Protein AF-A0A662SHD1-F1 (afdb_monomer_lite)

pLDDT: mean 89.45, std 15.89, range [46.72, 98.62]

Structure (mmCIF, N/CA/C/O backbone):
data_AF-A0A662SHD1-F1
#
_entry.id   AF-A0A662SHD1-F1
#
loop_
_atom_site.group_PDB
_atom_site.id
_atom_site.type_symbol
_atom_site.label_atom_id
_atom_site.label_alt_id
_atom_site.label_comp_id
_atom_site.label_asym_id
_atom_site.label_entity_id
_atom_site.label_seq_id
_atom_site.pdbx_PDB_ins_code
_atom_site.Cartn_x
_atom_site.Cartn_y
_atom_site.Cartn_z
_atom_site.occupancy
_atom_site.B_iso_or_equiv
_atom_site.auth_seq_id
_atom_site.auth_comp_id
_atom_site.auth_asym_id
_atom_site.auth_atom_id
_atom_site.pdbx_PDB_model_num
ATOM 1 N N . MET A 1 1 ? -40.398 0.475 12.967 1.00 49.12 1 MET A N 1
ATOM 2 C CA . MET A 1 1 ? -39.386 1.292 12.266 1.00 49.12 1 MET A CA 1
ATOM 3 C C . MET A 1 1 ? -38.005 0.683 12.532 1.00 49.12 1 MET A C 1
ATOM 5 O O . MET A 1 1 ? -37.449 0.923 13.593 1.00 49.12 1 MET A O 1
ATOM 9 N N . LYS A 1 2 ? -37.492 -0.208 11.668 1.00 46.72 2 LYS A N 1
ATOM 10 C CA . LYS A 1 2 ? -36.130 -0.761 11.818 1.00 46.72 2 LYS A CA 1
ATOM 11 C C . LYS A 1 2 ? -35.163 0.180 11.100 1.00 46.72 2 LYS A C 1
ATOM 13 O O . LYS A 1 2 ? -35.200 0.268 9.879 1.00 46.72 2 LYS A O 1
ATOM 18 N N . THR A 1 3 ? -34.336 0.899 11.849 1.00 52.56 3 THR A N 1
ATOM 19 C CA . THR A 1 3 ? -33.272 1.737 11.287 1.00 52.56 3 THR A CA 1
ATOM 20 C C . THR A 1 3 ? -32.218 0.823 10.671 1.00 52.56 3 THR A C 1
ATOM 22 O O . THR A 1 3 ? -31.501 0.131 11.393 1.00 52.56 3 THR A O 1
ATOM 25 N N . ILE 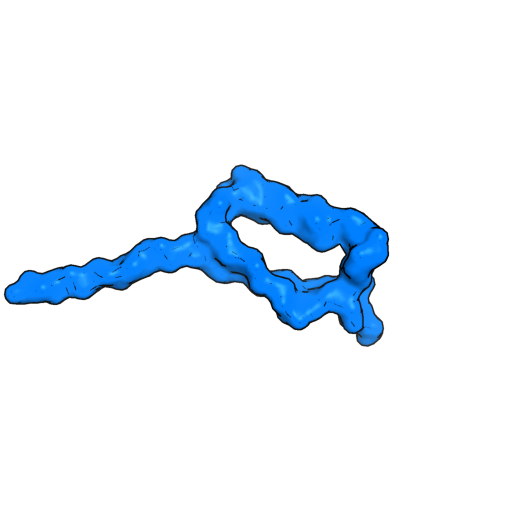A 1 4 ? -32.131 0.784 9.342 1.00 65.12 4 ILE A N 1
ATOM 26 C CA . ILE A 1 4 ? -31.037 0.101 8.652 1.00 65.12 4 ILE A CA 1
ATOM 27 C C . ILE A 1 4 ? -29.780 0.940 8.890 1.00 65.12 4 ILE A C 1
ATOM 29 O O . ILE A 1 4 ? -29.585 1.978 8.259 1.00 65.12 4 ILE A O 1
ATOM 33 N N . LYS A 1 5 ? -28.939 0.530 9.846 1.00 59.62 5 LYS A N 1
ATOM 34 C CA . LYS A 1 5 ? -27.583 1.068 9.956 1.00 59.62 5 LYS A CA 1
ATOM 35 C C . LYS A 1 5 ? -26.825 0.584 8.726 1.00 59.62 5 LYS A C 1
ATOM 37 O O . LYS A 1 5 ? -26.543 -0.605 8.613 1.00 59.62 5 LYS A O 1
ATOM 42 N N . ARG A 1 6 ? -26.519 1.495 7.801 1.00 60.16 6 ARG A N 1
ATOM 43 C CA . ARG A 1 6 ? -25.496 1.261 6.778 1.00 60.16 6 ARG A CA 1
ATOM 44 C C . ARG A 1 6 ? -24.241 0.855 7.556 1.00 60.16 6 ARG A C 1
ATOM 46 O O . ARG A 1 6 ? -23.783 1.641 8.385 1.00 60.16 6 ARG A O 1
ATOM 53 N N . GLY A 1 7 ? -23.799 -0.397 7.417 1.00 56.09 7 GLY A N 1
ATOM 54 C CA . GLY A 1 7 ? -22.601 -0.876 8.104 1.00 56.09 7 GLY A CA 1
ATOM 55 C C . GLY A 1 7 ? -21.478 0.123 7.852 1.00 56.09 7 GLY A C 1
ATOM 56 O O . GLY A 1 7 ? -21.375 0.643 6.738 1.00 56.09 7 GLY A O 1
ATOM 57 N N . SER A 1 8 ? -20.706 0.473 8.882 1.00 62.16 8 SER A N 1
ATOM 58 C CA . SER A 1 8 ? -19.525 1.312 8.697 1.00 62.16 8 SER A CA 1
ATOM 59 C C . SER A 1 8 ? -18.512 0.494 7.904 1.00 62.16 8 SER A C 1
ATOM 61 O O . SER A 1 8 ? -17.670 -0.189 8.478 1.00 62.16 8 SER A O 1
ATOM 63 N N . HIS A 1 9 ? -18.657 0.468 6.584 1.00 59.12 9 HIS A N 1
ATOM 64 C CA . HIS A 1 9 ? -17.590 -0.001 5.729 1.00 59.12 9 HIS A CA 1
ATOM 65 C C . HIS A 1 9 ? -16.497 1.039 5.864 1.00 59.12 9 HIS A C 1
ATOM 67 O O . HIS A 1 9 ? -16.683 2.207 5.510 1.00 59.12 9 HIS A O 1
ATOM 73 N N . ASP A 1 10 ? -15.396 0.621 6.461 1.00 78.50 10 ASP A N 1
ATOM 74 C CA . ASP A 1 10 ? -14.184 1.399 6.410 1.00 78.50 10 ASP A CA 1
ATOM 75 C C . ASP A 1 10 ? -13.817 1.610 4.927 1.00 78.50 10 ASP A C 1
ATOM 77 O O . ASP A 1 10 ? -14.089 0.751 4.084 1.00 78.50 10 ASP A O 1
ATOM 81 N N . GLY A 1 11 ? -13.325 2.804 4.578 1.00 90.69 11 GLY A N 1
ATOM 82 C CA . GLY A 1 11 ? -13.158 3.216 3.178 1.00 90.69 11 GLY A CA 1
ATOM 83 C C . GLY A 1 11 ? -12.326 2.228 2.350 1.00 90.69 11 GLY A C 1
ATOM 84 O O . GLY A 1 11 ? -11.490 1.508 2.890 1.00 90.69 11 GLY A O 1
ATOM 85 N N . ILE A 1 12 ? -12.540 2.198 1.032 1.00 96.69 12 ILE A N 1
ATOM 86 C CA . ILE A 1 12 ? -11.749 1.378 0.102 1.00 96.69 12 ILE A CA 1
ATOM 87 C C . ILE A 1 12 ? -10.768 2.287 -0.635 1.00 96.69 12 ILE A C 1
ATOM 89 O O . ILE A 1 12 ? -11.170 3.321 -1.168 1.00 96.69 12 ILE A O 1
ATOM 93 N N . ILE A 1 13 ? -9.499 1.887 -0.687 1.00 97.69 13 ILE A N 1
ATOM 94 C CA . ILE A 1 13 ? -8.460 2.528 -1.496 1.00 97.69 13 ILE A CA 1
ATOM 95 C C . ILE A 1 13 ? -7.932 1.492 -2.480 1.00 97.69 13 ILE A C 1
ATOM 97 O O . ILE A 1 13 ? -7.481 0.423 -2.076 1.00 97.69 13 ILE A O 1
ATOM 101 N N . THR A 1 14 ? -7.982 1.800 -3.773 1.00 98.44 14 THR A N 1
ATOM 102 C CA . THR A 1 14 ? -7.399 0.943 -4.807 1.00 98.44 14 THR A CA 1
ATOM 103 C C . THR A 1 14 ? -6.002 1.422 -5.187 1.00 98.44 14 THR A C 1
ATOM 105 O O . THR A 1 14 ? -5.798 2.631 -5.297 1.00 98.44 14 THR A O 1
ATOM 108 N N . LEU A 1 15 ? -5.060 0.509 -5.435 1.00 98.62 15 LEU A N 1
ATOM 109 C CA . LEU A 1 15 ? -3.712 0.847 -5.904 1.00 98.62 15 LEU A CA 1
ATOM 110 C C . LEU A 1 15 ? -3.479 0.362 -7.338 1.00 98.62 15 LEU A C 1
ATOM 112 O O . LEU A 1 15 ? -3.793 -0.773 -7.689 1.00 98.62 15 LEU A O 1
ATOM 116 N N . THR A 1 16 ? -2.919 1.235 -8.172 1.00 98.44 16 THR A N 1
ATOM 117 C CA . THR A 1 16 ? -2.441 0.920 -9.525 1.00 98.44 16 THR A CA 1
ATOM 118 C C . THR A 1 16 ? -1.097 1.600 -9.717 1.00 98.44 16 THR A C 1
ATOM 120 O O . THR A 1 16 ? -1.026 2.819 -9.575 1.00 98.44 16 THR A O 1
ATOM 123 N N . THR A 1 17 ? -0.038 0.833 -9.970 1.00 98.06 17 THR A N 1
ATOM 124 C CA . THR A 1 17 ? 1.337 1.360 -10.061 1.00 98.06 17 THR A CA 1
ATOM 125 C C . THR A 1 17 ? 2.162 0.603 -11.100 1.00 98.06 17 THR A C 1
ATOM 127 O O . THR A 1 17 ? 1.776 -0.482 -11.515 1.00 98.06 17 THR A O 1
ATOM 130 N N . ASP A 1 18 ? 3.324 1.143 -11.448 1.00 97.44 18 ASP A N 1
ATOM 131 C CA . ASP A 1 18 ? 4.369 0.572 -12.317 1.00 97.44 18 ASP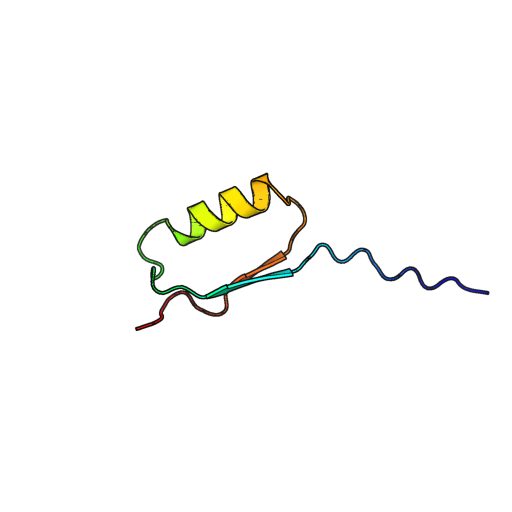 A CA 1
ATOM 132 C C . ASP A 1 18 ? 5.586 0.042 -11.523 1.00 97.44 18 ASP A C 1
ATOM 134 O O . ASP A 1 18 ? 6.625 -0.297 -12.079 1.00 97.44 18 ASP A O 1
ATOM 138 N N . PHE A 1 19 ? 5.483 -0.025 -10.192 1.00 97.56 19 PHE A N 1
ATOM 139 C CA . PHE A 1 19 ? 6.593 -0.396 -9.300 1.00 97.56 19 PHE A CA 1
ATOM 140 C C . PHE A 1 19 ? 7.026 -1.865 -9.393 1.00 97.56 19 PHE A C 1
ATOM 142 O O . PHE A 1 19 ? 8.070 -2.235 -8.851 1.00 97.56 19 PHE A O 1
ATOM 149 N N . GLY A 1 20 ? 6.204 -2.712 -10.006 1.00 95.81 20 GLY A N 1
ATOM 150 C CA . GLY A 1 20 ? 6.307 -4.157 -9.902 1.00 95.81 20 GLY A CA 1
ATOM 151 C C . GLY A 1 20 ? 6.155 -4.649 -8.460 1.00 95.81 20 GLY A C 1
ATOM 152 O O . GLY A 1 20 ? 5.792 -3.922 -7.529 1.00 95.81 20 GLY A O 1
ATOM 153 N N . THR A 1 21 ? 6.461 -5.927 -8.271 1.00 96.06 21 THR A N 1
ATOM 154 C CA . THR A 1 21 ? 6.374 -6.620 -6.972 1.00 96.06 21 THR A CA 1
ATOM 155 C C . THR A 1 21 ? 7.731 -7.053 -6.409 1.00 96.06 21 THR A C 1
ATOM 157 O O . THR A 1 21 ? 7.796 -7.705 -5.366 1.00 96.06 21 THR A O 1
ATOM 160 N N . ARG A 1 22 ? 8.829 -6.691 -7.085 1.00 96.25 22 ARG A N 1
ATOM 161 C CA . ARG A 1 22 ? 10.201 -7.090 -6.720 1.00 96.25 22 ARG A CA 1
ATOM 162 C C . ARG A 1 22 ? 10.763 -6.285 -5.551 1.00 96.25 22 ARG A C 1
ATOM 164 O O . ARG A 1 22 ? 11.488 -6.836 -4.726 1.00 96.25 22 ARG A O 1
ATOM 171 N N . ASP A 1 23 ? 10.416 -5.005 -5.494 1.00 96.88 23 ASP A N 1
ATOM 172 C CA . ASP A 1 23 ? 10.917 -4.040 -4.521 1.00 96.88 23 ASP A CA 1
ATOM 173 C C . ASP A 1 23 ? 9.827 -3.663 -3.498 1.00 96.88 23 ASP A C 1
ATOM 175 O O . ASP A 1 23 ? 8.629 -3.788 -3.766 1.00 96.88 23 ASP A O 1
ATOM 179 N N . PRO A 1 24 ? 10.192 -3.177 -2.297 1.00 97.38 24 PRO A N 1
ATOM 180 C CA . PRO A 1 24 ? 9.246 -2.999 -1.192 1.00 97.38 24 PRO A CA 1
ATOM 181 C C . PRO A 1 24 ? 8.323 -1.775 -1.318 1.00 97.38 24 PRO A C 1
ATOM 183 O O . PRO A 1 24 ? 7.592 -1.471 -0.375 1.00 97.38 24 PRO A O 1
ATOM 186 N N . TYR A 1 25 ? 8.317 -1.060 -2.445 1.00 98.12 25 TYR A N 1
ATOM 187 C CA . TYR A 1 25 ? 7.593 0.209 -2.592 1.00 98.12 25 TYR A CA 1
ATOM 188 C C . TYR A 1 25 ? 6.088 0.084 -2.321 1.00 98.12 25 TYR A C 1
ATOM 190 O O . TYR A 1 25 ? 5.514 0.904 -1.599 1.00 98.12 25 TYR A O 1
ATOM 198 N N . VAL A 1 26 ? 5.454 -0.979 -2.828 1.00 98.12 26 VAL A N 1
ATOM 199 C CA . VAL A 1 26 ? 4.032 -1.269 -2.578 1.00 98.12 26 VAL A CA 1
ATOM 200 C C . VAL A 1 26 ? 3.771 -1.485 -1.087 1.00 98.12 26 VAL A C 1
ATOM 202 O O . VAL A 1 26 ? 2.811 -0.944 -0.535 1.00 98.12 26 VAL A O 1
ATOM 205 N N . ALA A 1 27 ? 4.645 -2.229 -0.405 1.00 98.38 27 ALA A N 1
ATOM 206 C CA . ALA A 1 27 ? 4.523 -2.473 1.028 1.00 98.38 27 ALA A CA 1
ATOM 207 C C . ALA A 1 27 ? 4.684 -1.177 1.838 1.00 98.38 27 ALA A C 1
ATOM 209 O O . ALA A 1 27 ? 3.893 -0.924 2.748 1.00 98.38 27 ALA A O 1
ATOM 210 N N . SER A 1 28 ? 5.647 -0.321 1.476 1.00 98.62 28 SER A N 1
ATOM 211 C CA . SER A 1 28 ? 5.840 0.987 2.112 1.00 98.62 28 SER A CA 1
ATOM 212 C C . SER A 1 28 ? 4.612 1.887 1.961 1.00 98.62 28 SER A C 1
ATOM 214 O O . SER A 1 28 ? 4.160 2.459 2.953 1.00 98.62 28 SER A O 1
ATOM 216 N N . MET A 1 29 ? 4.018 1.968 0.764 1.00 98.25 29 MET A N 1
ATOM 217 C CA . MET A 1 29 ? 2.780 2.732 0.555 1.00 98.25 29 MET A CA 1
ATOM 218 C C . MET A 1 29 ? 1.631 2.208 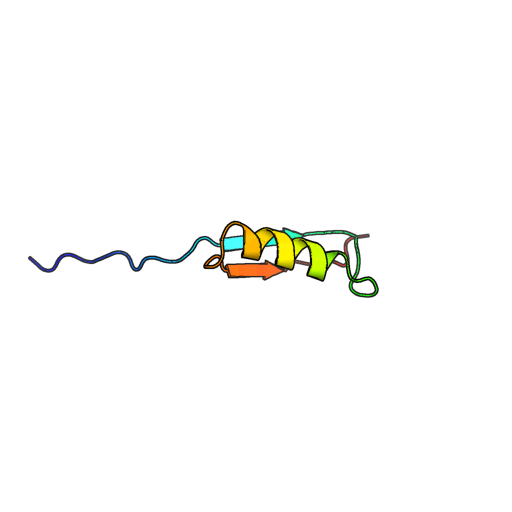1.411 1.00 98.25 29 MET A C 1
ATOM 220 O O . MET A 1 29 ? 0.968 2.991 2.091 1.00 98.25 29 MET A O 1
ATOM 224 N N . LYS A 1 30 ? 1.417 0.887 1.433 1.00 98.50 30 LYS A N 1
ATOM 225 C CA . LYS A 1 30 ? 0.373 0.276 2.269 1.00 98.50 30 LYS A CA 1
ATOM 226 C C . LYS A 1 30 ? 0.588 0.567 3.750 1.00 98.50 30 LYS A C 1
ATOM 228 O O . LYS A 1 30 ? -0.370 0.899 4.442 1.00 98.50 30 LYS A O 1
ATOM 233 N N . GLY A 1 31 ? 1.832 0.504 4.223 1.00 98.50 31 GLY A N 1
ATOM 234 C CA . GLY A 1 31 ? 2.189 0.842 5.600 1.00 98.50 31 GLY A CA 1
ATOM 235 C C . GLY A 1 31 ? 1.827 2.282 5.965 1.00 98.50 31 GLY A C 1
ATOM 236 O O . GLY A 1 31 ? 1.185 2.513 6.988 1.00 98.50 31 GLY A O 1
ATOM 237 N N . VAL A 1 32 ? 2.163 3.249 5.105 1.00 98.62 32 VAL A N 1
ATOM 238 C CA . VAL A 1 32 ? 1.803 4.662 5.318 1.00 98.62 32 VAL A CA 1
ATOM 239 C C . VAL A 1 32 ? 0.286 4.849 5.307 1.00 98.62 32 VAL A C 1
ATOM 241 O O . VAL A 1 32 ? -0.254 5.461 6.229 1.00 98.62 32 VAL A O 1
ATOM 244 N N . ILE A 1 33 ? -0.417 4.276 4.325 1.00 98.38 33 ILE A N 1
ATOM 245 C CA . ILE A 1 33 ? -1.882 4.354 4.231 1.00 98.38 33 ILE A CA 1
ATOM 246 C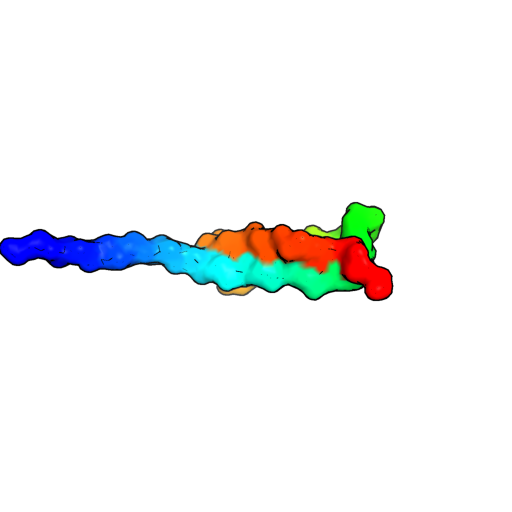 C . ILE A 1 33 ? -2.535 3.820 5.511 1.00 98.38 33 ILE A C 1
ATOM 248 O O . ILE A 1 33 ? -3.358 4.509 6.112 1.00 98.38 33 ILE A O 1
ATOM 252 N N . LEU A 1 34 ? -2.138 2.630 5.968 1.00 97.94 34 LEU A N 1
ATOM 253 C CA . LEU A 1 34 ? -2.697 2.006 7.169 1.00 97.94 34 LEU A CA 1
ATOM 254 C C . LEU A 1 34 ? -2.285 2.727 8.460 1.00 97.94 34 LEU A C 1
ATOM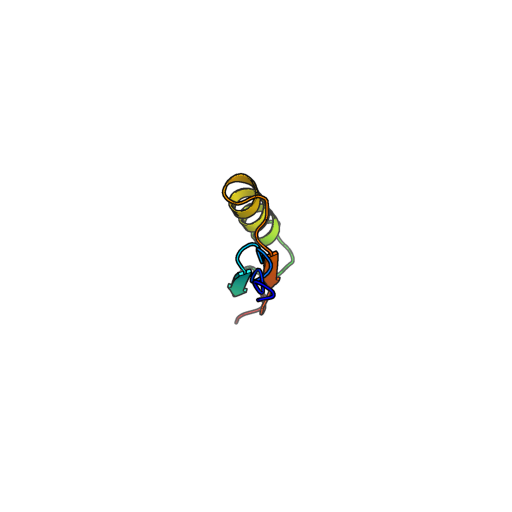 256 O O . LEU A 1 34 ? -3.022 2.675 9.439 1.00 97.94 34 LEU A O 1
ATOM 260 N N . SER A 1 35 ? -1.161 3.449 8.477 1.00 98.19 35 SER A N 1
ATOM 261 C CA . SER A 1 35 ? -0.803 4.300 9.621 1.00 98.19 35 SER A CA 1
ATOM 262 C C . SER A 1 35 ? -1.727 5.518 9.766 1.00 98.19 35 SER A C 1
ATOM 264 O O . SER A 1 35 ? -1.996 5.956 10.882 1.00 98.19 35 SER A O 1
ATOM 266 N N . ILE A 1 36 ? -2.244 6.041 8.647 1.00 97.38 36 ILE A N 1
ATOM 267 C CA . ILE A 1 36 ? -3.120 7.221 8.607 1.00 97.38 36 ILE A CA 1
ATOM 268 C C . ILE A 1 36 ? -4.587 6.814 8.766 1.00 97.38 36 ILE A C 1
ATOM 270 O O . ILE A 1 36 ? -5.344 7.460 9.489 1.00 97.38 36 ILE A O 1
ATOM 274 N N . ALA A 1 37 ? -5.000 5.741 8.093 1.00 95.75 37 ALA A N 1
ATOM 275 C CA . ALA A 1 37 ? -6.377 5.270 8.061 1.00 95.75 37 ALA A CA 1
ATOM 276 C C . ALA A 1 37 ? -6.439 3.763 8.384 1.00 95.75 37 ALA A C 1
ATOM 278 O O . ALA A 1 37 ? -6.655 2.950 7.490 1.00 95.75 37 ALA A O 1
ATOM 279 N N . PRO A 1 38 ? -6.303 3.356 9.662 1.00 95.25 38 PRO A N 1
ATOM 280 C CA . PRO A 1 38 ? -6.046 1.958 10.047 1.00 95.25 38 PRO A CA 1
ATOM 281 C C . PRO A 1 38 ? -7.129 0.944 9.698 1.00 95.25 38 PRO A C 1
ATOM 283 O O . PRO A 1 38 ? -6.914 -0.256 9.835 1.00 95.25 38 PRO A O 1
ATOM 286 N N . LYS A 1 39 ? -8.311 1.417 9.312 1.00 95.56 39 LYS A N 1
ATOM 287 C CA . LYS A 1 39 ? -9.442 0.548 9.025 1.00 95.56 39 LYS A CA 1
ATOM 288 C C . LYS A 1 39 ? -9.718 0.381 7.532 1.00 95.56 39 LYS A C 1
ATOM 290 O O . LYS A 1 39 ? -10.512 -0.476 7.172 1.00 95.56 39 LYS A O 1
ATOM 295 N N . VAL A 1 40 ? -9.093 1.180 6.660 1.00 95.88 40 VAL A N 1
ATOM 296 C CA . VAL A 1 40 ? -9.390 1.116 5.221 1.00 95.88 40 VAL A CA 1
ATOM 297 C C . VAL A 1 40 ? -8.994 -0.232 4.633 1.00 95.88 40 VAL A C 1
ATOM 299 O O . VAL A 1 40 ? -8.001 -0.840 5.028 1.00 95.88 40 VAL A O 1
ATOM 302 N N . THR A 1 41 ? -9.757 -0.681 3.643 1.00 96.75 41 THR A N 1
ATOM 303 C CA . THR A 1 41 ? -9.387 -1.842 2.833 1.00 96.75 41 THR A CA 1
ATOM 304 C C . THR A 1 41 ? -8.567 -1.369 1.642 1.00 96.75 41 THR A C 1
ATOM 306 O O . THR A 1 41 ? -9.024 -0.521 0.874 1.00 96.75 41 THR A O 1
ATOM 309 N N . ILE A 1 42 ? -7.368 -1.923 1.476 1.00 97.88 42 ILE A N 1
ATOM 310 C CA . ILE A 1 42 ? -6.526 -1.663 0.308 1.00 97.88 42 ILE A CA 1
ATOM 311 C C . ILE A 1 42 ? -6.724 -2.795 -0.699 1.00 97.88 42 ILE A C 1
ATOM 313 O O . ILE A 1 42 ? -6.563 -3.962 -0.345 1.00 97.88 42 ILE A O 1
ATOM 317 N N . ILE A 1 43 ? -7.069 -2.450 -1.939 1.00 98.31 43 ILE A N 1
ATOM 318 C CA . ILE A 1 43 ? -7.239 -3.399 -3.044 1.00 98.31 43 ILE A CA 1
ATOM 319 C C . ILE A 1 43 ? -6.232 -3.056 -4.136 1.00 98.31 43 ILE A C 1
ATOM 321 O O . ILE A 1 43 ? -6.306 -1.991 -4.744 1.00 98.31 43 ILE A O 1
ATOM 325 N N . ASP A 1 44 ? -5.306 -3.958 -4.427 1.00 98.38 44 ASP A N 1
ATOM 326 C CA . ASP A 1 44 ? -4.428 -3.777 -5.579 1.00 98.38 44 ASP A CA 1
ATOM 327 C C . ASP A 1 44 ? -5.201 -4.125 -6.850 1.00 98.38 44 ASP A C 1
ATOM 329 O O . ASP A 1 44 ? -5.791 -5.200 -6.954 1.00 98.38 44 ASP A O 1
ATOM 333 N N . ILE A 1 45 ? -5.206 -3.210 -7.814 1.00 98.44 45 ILE A N 1
ATOM 334 C CA . ILE A 1 45 ? -5.688 -3.492 -9.167 1.00 98.44 45 ILE A CA 1
ATOM 335 C C . ILE A 1 45 ? -4.561 -4.179 -9.940 1.00 98.44 45 ILE A C 1
ATOM 337 O O . ILE A 1 45 ? -4.747 -5.265 -10.477 1.00 98.44 45 ILE A O 1
ATOM 341 N N . THR A 1 46 ? -3.386 -3.550 -9.978 1.00 98.12 46 THR A N 1
ATOM 342 C CA . THR A 1 46 ? -2.144 -4.120 -10.513 1.00 98.12 46 THR A CA 1
ATOM 343 C C . THR A 1 46 ? -0.957 -3.253 -10.091 1.00 98.12 46 THR A C 1
ATOM 345 O O . THR A 1 46 ? -1.106 -2.049 -9.878 1.00 98.12 46 THR A O 1
ATOM 348 N N . HIS A 1 47 ? 0.221 -3.859 -9.987 1.00 98.38 47 HIS A N 1
ATOM 349 C CA . HIS A 1 47 ? 1.491 -3.149 -9.812 1.00 98.38 47 HIS A CA 1
ATOM 350 C C . HIS A 1 47 ? 2.443 -3.349 -10.997 1.00 98.38 47 HIS A C 1
ATOM 352 O O . HIS A 1 47 ? 3.574 -2.886 -10.949 1.00 98.38 47 HIS A O 1
ATOM 358 N N . GLU A 1 48 ? 1.981 -4.034 -12.041 1.00 98.00 48 GLU A N 1
ATOM 359 C CA . GLU A 1 48 ? 2.773 -4.489 -13.188 1.00 98.00 48 GLU A CA 1
AT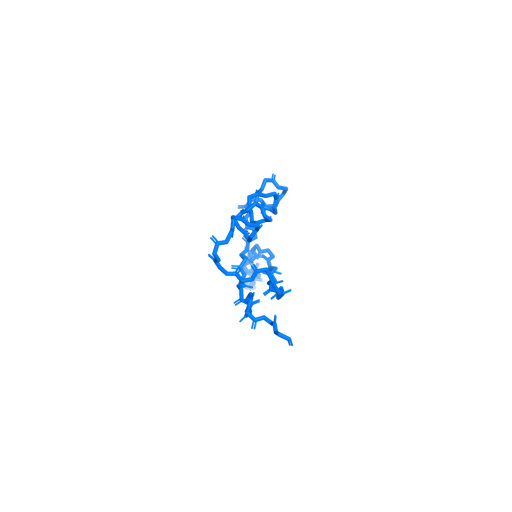OM 360 C C . GLU A 1 48 ? 2.386 -3.692 -14.452 1.00 98.00 48 GLU A C 1
ATOM 362 O O . GLU A 1 48 ? 2.094 -4.269 -15.496 1.00 98.00 48 GLU A O 1
ATOM 367 N N . ILE A 1 49 ? 2.248 -2.365 -14.333 1.00 96.69 49 ILE A N 1
ATOM 368 C CA . ILE A 1 49 ? 2.016 -1.484 -15.490 1.00 96.69 49 ILE A CA 1
ATOM 369 C C . ILE A 1 49 ? 3.335 -1.290 -16.256 1.00 96.69 49 ILE A C 1
ATOM 371 O O . ILE A 1 49 ? 4.343 -0.953 -15.637 1.00 96.69 49 ILE A O 1
ATOM 375 N N . GLU A 1 50 ? 3.290 -1.468 -17.582 1.00 84.69 50 GLU A N 1
ATOM 376 C CA . GLU A 1 50 ? 4.372 -1.202 -18.552 1.00 84.69 50 GLU A CA 1
ATOM 377 C C . GLU A 1 50 ? 4.015 -0.046 -19.498 1.00 84.69 50 GLU A C 1
ATOM 379 O O . GLU A 1 50 ? 2.821 0.069 -19.876 1.00 84.69 50 GLU A O 1
#

Sequence (50 aa):
MKTIKRGSHDGIITLTTDFGTRDPYVASMKGVILSIAPKVTIIDITHEIE

Radius of gyration: 15.04 Å; chains: 1; bounding box: 50×14×31 Å

Foldseek 3Di:
DDPPDPPPQQAEDEDEACQADPDCPVVVVVVVVCVVRVRYHYHYPDHNDD

Secondary structure (DSSP, 8-state):
---------PPEEEEE-SS-SSSTHHHHHHHHHHHHSTTPEEEEEES---